Protein AF-A0A1J3D9N9-F1 (afdb_monomer)

Secondary structure (DSSP, 8-state):
-HHHHHHHHHHHHHH----HHHH--EEEEEESSSS--SGGGEEEEEE--HHHHHHHHHHHHHHGGGHHHHS-TT--TTSTT--HHHHHHHT-

Foldseek 3Di:
DVVVLVVVLVVCVVVVDDDPVQVDWDWDWDACDPPDDDPVRTDTDTHTDPSNVVNVVVVCVVCLVVCVVVPDPLPQPPHPPRDPVVNVVVVD

Organism: Noccaea caerulescens (NCBI:txid107243)

Mean predicted aligned error: 7.02 Å

Solvent-accessible surface area (backbone atoms only — not comparable to full-atom values): 5805 Å² total; per-residue (Å²): 113,69,68,60,55,53,49,53,53,50,46,32,75,71,71,70,58,78,63,70,77,50,68,53,58,50,77,44,74,43,72,75,56,86,87,71,89,52,76,86,42,43,44,82,41,79,50,59,41,70,66,46,53,52,51,52,51,53,49,51,63,68,48,54,83,49,41,78,84,78,43,60,88,88,58,26,75,98,38,89,98,43,49,73,67,57,52,60,66,72,75,109

Radius of gyration: 18.65 Å; Cα contacts (8 Å, |Δi|>4): 66; chains: 1; bounding box: 42×37×46 Å

Sequence (92 aa):
VGGQVTSEVHNFFHSGEFPEELNYTHLCLLPKITHHVEMSNLRPTSLCSVLYKIISKVLVKRIQPFLPDIVSEYQSAFVSERMISDNILIAH

Structure (mmCIF, N/CA/C/O backbone):
data_AF-A0A1J3D9N9-F1
#
_entry.id   AF-A0A1J3D9N9-F1
#
loop_
_atom_site.group_PDB
_atom_site.id
_atom_site.type_symbol
_atom_site.label_atom_id
_atom_site.label_alt_id
_atom_site.label_comp_id
_atom_site.label_asym_id
_atom_site.label_entity_id
_atom_site.label_seq_id
_atom_site.pdbx_PDB_ins_code
_atom_site.Cartn_x
_atom_site.Cartn_y
_atom_site.Cartn_z
_atom_site.occupancy
_atom_site.B_iso_or_equiv
_atom_site.auth_seq_id
_atom_site.auth_comp_id
_atom_site.auth_asym_id
_atom_site.auth_atom_id
_atom_site.pdbx_PDB_model_num
ATOM 1 N N . VAL A 1 1 ? 1.917 6.587 21.257 1.00 62.19 1 VAL A N 1
ATOM 2 C CA . VAL A 1 1 ? 1.942 6.339 19.793 1.00 62.19 1 VAL A CA 1
ATOM 3 C C . VAL A 1 1 ? 1.047 5.164 19.391 1.00 62.19 1 VAL A C 1
ATOM 5 O O . VAL A 1 1 ? 0.114 5.397 18.642 1.00 62.19 1 VAL A O 1
ATOM 8 N N . GLY A 1 2 ? 1.233 3.942 19.917 1.00 87.75 2 GLY A N 1
ATOM 9 C CA . GLY A 1 2 ? 0.424 2.773 19.507 1.00 87.75 2 GLY A CA 1
ATOM 10 C C . GLY A 1 2 ? -1.101 2.919 19.667 1.00 87.75 2 GLY A C 1
ATOM 11 O O . GLY A 1 2 ? -1.831 2.629 18.730 1.00 87.75 2 GLY A O 1
ATOM 12 N N . GLY A 1 3 ? -1.585 3.432 20.806 1.00 93.75 3 GLY A N 1
ATOM 13 C CA . GLY A 1 3 ? -3.031 3.557 21.061 1.00 93.75 3 GLY A CA 1
ATOM 14 C C . GLY A 1 3 ? -3.777 4.462 20.071 1.00 93.75 3 GLY A C 1
ATOM 15 O O . GLY A 1 3 ? -4.855 4.102 19.612 1.00 93.75 3 GLY A O 1
ATOM 16 N N . GLN A 1 4 ? -3.177 5.593 19.685 1.00 90.31 4 GLN A N 1
ATOM 17 C CA . GLN A 1 4 ? -3.751 6.497 18.680 1.00 90.31 4 GLN A CA 1
ATOM 18 C C . GLN A 1 4 ? -3.819 5.828 17.306 1.00 90.31 4 GLN A C 1
ATOM 20 O O . GLN A 1 4 ? -4.869 5.834 16.680 1.00 90.31 4 GLN A O 1
ATOM 25 N N . VAL A 1 5 ? -2.732 5.177 16.875 1.00 92.81 5 VAL A N 1
ATOM 26 C CA . VAL A 1 5 ? -2.695 4.456 15.592 1.00 92.81 5 VAL A CA 1
ATOM 27 C C . VAL A 1 5 ? -3.791 3.396 15.525 1.00 92.81 5 VAL A C 1
ATOM 29 O O . VAL A 1 5 ? -4.516 3.322 14.539 1.00 92.81 5 VAL A O 1
ATOM 32 N N . THR A 1 6 ? -3.939 2.599 16.584 1.00 94.38 6 THR A N 1
ATOM 33 C CA . THR A 1 6 ? -4.985 1.577 16.662 1.00 94.38 6 THR A CA 1
ATOM 34 C C . THR A 1 6 ? -6.380 2.196 16.599 1.00 94.38 6 THR A C 1
ATOM 36 O O . THR A 1 6 ? -7.217 1.706 15.846 1.00 94.38 6 THR A O 1
ATOM 39 N N . SER A 1 7 ? -6.621 3.288 17.332 1.00 94.19 7 SER A N 1
ATOM 40 C CA . SER A 1 7 ? -7.908 3.994 17.315 1.00 94.19 7 SER A CA 1
ATOM 41 C C . SER A 1 7 ? -8.265 4.510 15.921 1.00 94.19 7 SER A C 1
ATOM 43 O O . SER A 1 7 ? -9.372 4.263 15.461 1.00 94.19 7 SER A O 1
ATOM 45 N N . GLU A 1 8 ? -7.338 5.168 15.225 1.00 92.88 8 GLU A N 1
ATOM 46 C CA . GLU A 1 8 ? -7.577 5.699 13.874 1.00 92.88 8 GLU A CA 1
ATOM 47 C C . GLU A 1 8 ? -7.888 4.588 12.865 1.00 92.88 8 GLU A C 1
ATOM 49 O O . GLU A 1 8 ? -8.826 4.684 12.075 1.00 92.88 8 GLU A O 1
ATOM 54 N N . VAL A 1 9 ? -7.138 3.483 12.923 1.00 94.44 9 VAL A N 1
ATOM 55 C CA . VAL A 1 9 ? -7.386 2.322 12.059 1.00 94.44 9 VAL A CA 1
ATOM 56 C C . VAL A 1 9 ? -8.764 1.719 12.348 1.00 94.44 9 VAL A C 1
ATOM 58 O O . VAL A 1 9 ? -9.488 1.381 11.412 1.00 94.44 9 VAL A O 1
ATOM 61 N N . HIS A 1 10 ? -9.154 1.597 13.620 1.00 95.06 10 HIS A N 1
ATOM 62 C CA . HIS A 1 10 ? -10.491 1.123 13.986 1.00 95.06 10 HIS A CA 1
ATOM 63 C C . HIS A 1 10 ? -11.593 2.068 13.513 1.00 95.06 10 HIS A C 1
ATOM 65 O O . HIS A 1 10 ? -12.583 1.587 12.968 1.00 95.06 10 HIS A O 1
ATOM 71 N N . ASN A 1 11 ? -11.404 3.378 13.676 1.00 94.75 11 ASN A N 1
ATOM 72 C CA . ASN A 1 11 ? -12.351 4.391 13.227 1.00 94.75 11 ASN A CA 1
ATOM 73 C C . ASN A 1 11 ? -12.587 4.280 11.720 1.00 94.75 11 ASN A C 1
ATOM 75 O O . ASN A 1 11 ? -13.738 4.154 11.318 1.00 94.75 11 ASN A O 1
ATOM 79 N N . PHE A 1 12 ? -11.525 4.190 10.910 1.00 95.00 12 PHE A N 1
ATOM 80 C CA . PHE A 1 12 ? -11.644 3.972 9.463 1.00 95.00 12 PHE A CA 1
ATOM 81 C C . PHE A 1 12 ? -12.500 2.741 9.127 1.00 95.00 12 PHE A C 1
ATOM 83 O O . PHE A 1 12 ? -13.390 2.808 8.287 1.00 95.00 12 PHE A O 1
ATOM 90 N N . PHE A 1 13 ? -12.258 1.602 9.784 1.00 95.56 13 PHE A N 1
ATOM 91 C CA . PHE A 1 13 ? -13.025 0.381 9.508 1.00 95.56 13 PHE A CA 1
ATOM 92 C C . PHE A 1 13 ? -14.441 0.386 10.096 1.00 95.56 13 PHE A C 1
ATOM 94 O O . PHE A 1 13 ? -15.235 -0.477 9.723 1.00 95.56 13 PHE A O 1
ATOM 101 N N . HIS A 1 14 ? -14.748 1.308 11.009 1.00 96.25 14 HIS A N 1
ATOM 102 C CA . HIS A 1 14 ? -16.081 1.489 11.572 1.00 96.25 14 HIS A CA 1
ATOM 103 C C . HIS A 1 14 ? -16.924 2.472 10.749 1.00 96.25 14 HIS A C 1
ATOM 105 O O . HIS A 1 14 ? -18.075 2.166 10.455 1.00 96.25 14 HIS A O 1
ATOM 111 N N . SER A 1 15 ? -16.359 3.619 10.356 1.00 95.31 15 SER A N 1
ATOM 112 C CA . SER A 1 15 ? -17.055 4.651 9.573 1.00 95.31 15 SER A CA 1
ATOM 113 C C . SER A 1 15 ? -17.000 4.410 8.063 1.00 95.31 15 SER A C 1
ATOM 115 O O . SER A 1 15 ? -17.903 4.824 7.345 1.00 95.31 15 SER A O 1
ATOM 117 N N . GLY A 1 16 ? -15.947 3.753 7.567 1.00 92.69 16 GLY A N 1
ATOM 118 C CA . GLY A 1 16 ? -15.653 3.641 6.135 1.00 92.69 16 GLY A CA 1
ATOM 119 C C . GLY A 1 16 ? -15.095 4.926 5.511 1.00 92.69 16 GLY A C 1
ATOM 120 O O . GLY A 1 16 ? -14.840 4.957 4.308 1.00 92.69 16 GLY A O 1
ATOM 121 N N . GLU A 1 17 ? -14.886 5.977 6.304 1.00 92.12 17 GLU A N 1
ATOM 122 C CA . GLU A 1 17 ? -14.407 7.273 5.830 1.00 92.12 17 GLU A CA 1
ATOM 123 C C . GLU A 1 17 ? -12.883 7.334 5.880 1.00 92.12 17 GLU A C 1
ATOM 125 O O . GLU A 1 17 ? -12.275 7.117 6.930 1.00 92.12 17 GLU A O 1
ATOM 130 N N . PHE A 1 18 ? -12.257 7.647 4.743 1.00 88.94 18 PHE A N 1
ATOM 131 C CA . PHE A 1 18 ? -10.814 7.846 4.660 1.00 88.94 18 PHE A CA 1
ATOM 132 C C . PHE A 1 18 ? -10.483 9.341 4.781 1.00 88.94 18 PHE A C 1
ATOM 134 O O . PHE A 1 18 ? -10.866 10.097 3.886 1.00 88.94 18 PHE A O 1
ATOM 141 N N . PRO A 1 19 ? -9.771 9.779 5.837 1.00 86.56 19 PRO A N 1
ATOM 142 C CA . PRO A 1 19 ? -9.387 11.179 5.989 1.00 86.56 19 PRO A CA 1
ATOM 143 C C . PRO A 1 19 ? -8.553 11.665 4.799 1.00 86.56 19 PRO A C 1
ATOM 145 O O . PRO A 1 19 ? -7.615 10.983 4.369 1.00 86.56 19 PRO A O 1
ATOM 148 N N . GLU A 1 20 ? -8.870 12.851 4.279 1.00 88.62 20 GLU A N 1
ATOM 149 C CA . GLU A 1 20 ? -8.203 13.425 3.104 1.00 88.62 20 GLU A CA 1
ATOM 150 C C . GLU A 1 20 ? -6.703 13.627 3.357 1.00 88.62 20 GLU A C 1
ATOM 152 O O . GLU A 1 20 ? -5.869 13.384 2.482 1.00 88.62 20 GLU A O 1
ATOM 157 N N . GLU A 1 21 ? -6.334 13.948 4.597 1.00 88.12 21 GLU A N 1
ATOM 158 C CA . GLU A 1 21 ? -4.955 14.177 5.009 1.00 88.12 21 GLU A CA 1
ATOM 159 C C . GLU A 1 21 ? -4.086 12.927 4.867 1.00 88.12 21 GLU A C 1
ATOM 161 O O . GLU A 1 21 ? -2.890 13.011 4.578 1.00 88.12 21 GLU A O 1
ATOM 166 N N . LEU A 1 22 ? -4.679 11.744 5.046 1.00 87.31 22 LEU A N 1
ATOM 167 C CA . LEU A 1 22 ? -3.962 10.483 4.895 1.00 87.31 22 LEU A CA 1
ATOM 168 C C . LEU A 1 22 ? -3.717 10.127 3.429 1.00 87.31 22 LEU A C 1
ATOM 170 O O . LEU A 1 22 ? -2.850 9.291 3.164 1.00 87.31 22 LEU A O 1
ATOM 174 N N . ASN A 1 23 ? -4.449 10.748 2.499 1.00 87.56 23 ASN A N 1
ATOM 175 C CA . ASN A 1 23 ? -4.325 10.521 1.063 1.00 87.56 23 ASN A CA 1
ATOM 176 C C . ASN A 1 23 ? -3.187 11.343 0.429 1.00 87.56 23 ASN A C 1
ATOM 178 O O . ASN A 1 23 ? -2.730 11.026 -0.673 1.00 87.56 23 ASN A O 1
ATOM 182 N N . TYR A 1 24 ? -2.664 12.358 1.130 1.00 91.00 24 TYR A N 1
ATOM 183 C CA . TYR A 1 24 ? -1.474 13.071 0.673 1.00 91.00 24 TYR A CA 1
ATOM 184 C C . TYR A 1 24 ? -0.270 12.130 0.583 1.00 91.00 24 TYR A C 1
ATOM 186 O O . TYR A 1 24 ? 0.050 11.360 1.491 1.00 91.00 24 TYR A O 1
ATOM 194 N N . THR A 1 25 ? 0.417 12.209 -0.552 1.00 90.56 25 THR A N 1
ATOM 195 C CA . THR A 1 25 ? 1.549 11.351 -0.883 1.00 90.56 25 THR A CA 1
ATOM 196 C C . THR A 1 25 ? 2.692 12.209 -1.395 1.00 90.56 25 THR A C 1
ATOM 198 O O . THR A 1 25 ? 2.520 12.995 -2.325 1.00 90.56 25 THR A O 1
ATOM 201 N N . HIS A 1 26 ? 3.883 12.023 -0.832 1.00 92.50 26 HIS A N 1
ATOM 202 C CA . HIS A 1 26 ? 5.087 12.652 -1.363 1.00 92.50 26 HIS A CA 1
ATOM 203 C C . HIS A 1 26 ? 5.668 11.795 -2.486 1.00 92.50 26 HIS A C 1
ATOM 205 O O . HIS A 1 26 ? 5.978 10.620 -2.286 1.00 92.50 26 HIS A O 1
ATOM 211 N N . LEU A 1 27 ? 5.837 12.381 -3.669 1.00 92.69 27 LEU A N 1
ATOM 212 C CA . LEU A 1 27 ? 6.496 11.716 -4.789 1.00 92.69 27 LEU A CA 1
ATOM 213 C C . LEU A 1 27 ? 8.012 11.883 -4.671 1.00 92.69 27 LEU A C 1
ATOM 215 O O . LEU A 1 27 ? 8.533 12.995 -4.713 1.00 92.69 27 LEU A O 1
ATOM 219 N N . CYS A 1 28 ? 8.720 10.765 -4.542 1.00 93.06 28 CYS A N 1
ATOM 220 C CA . CYS A 1 28 ? 10.177 10.706 -4.561 1.00 93.06 28 CYS A CA 1
ATOM 221 C C . CYS A 1 28 ? 10.644 10.056 -5.869 1.00 93.06 28 CYS A C 1
ATOM 223 O O . CYS A 1 28 ? 10.155 8.989 -6.242 1.00 93.06 28 CYS A O 1
ATOM 225 N N . LEU A 1 29 ? 11.582 10.689 -6.575 1.00 93.19 29 LEU A N 1
ATOM 226 C CA . LEU A 1 29 ? 12.161 10.152 -7.806 1.00 93.19 29 LEU A CA 1
ATOM 227 C C . LEU A 1 29 ? 13.445 9.388 -7.477 1.00 93.19 29 LEU A C 1
ATOM 229 O O . LEU A 1 29 ? 14.432 9.983 -7.053 1.00 93.19 29 LEU A O 1
ATOM 233 N N . LEU A 1 30 ? 13.431 8.070 -7.681 1.00 93.19 30 LEU A N 1
ATOM 234 C CA . LEU A 1 30 ? 14.605 7.220 -7.484 1.00 93.19 30 LEU A CA 1
ATOM 235 C C . LEU A 1 30 ? 15.304 6.956 -8.826 1.00 93.19 30 LEU A C 1
ATOM 237 O O . LEU A 1 30 ? 14.626 6.595 -9.793 1.00 93.19 30 LEU A O 1
ATOM 241 N N . PRO A 1 31 ? 16.636 7.102 -8.919 1.00 92.44 31 PRO A N 1
ATOM 242 C CA . PRO A 1 31 ? 17.364 6.802 -10.145 1.00 92.44 31 PRO A CA 1
ATOM 243 C C . PRO A 1 31 ? 17.352 5.296 -10.436 1.00 92.44 31 PRO A C 1
ATOM 245 O O . PRO A 1 31 ? 17.608 4.483 -9.549 1.00 92.44 31 PRO A O 1
ATOM 248 N N . LYS A 1 32 ? 17.070 4.917 -11.688 1.00 91.69 32 LYS A N 1
ATOM 249 C CA . LYS A 1 32 ? 17.171 3.523 -12.162 1.00 91.69 32 LYS A CA 1
ATOM 250 C C . LYS A 1 32 ? 18.611 3.130 -12.506 1.00 91.69 32 LYS A C 1
ATOM 252 O O . LYS A 1 32 ? 18.953 1.958 -12.411 1.00 91.69 32 LYS A O 1
ATOM 257 N N . ILE A 1 33 ? 19.425 4.102 -12.923 1.00 89.62 33 ILE A N 1
ATOM 258 C CA . ILE A 1 33 ? 20.815 3.928 -13.366 1.00 89.62 33 ILE A CA 1
ATOM 259 C C . ILE A 1 33 ? 21.712 5.032 -12.786 1.00 89.62 33 ILE A C 1
ATOM 261 O O . ILE A 1 33 ? 21.232 6.107 -12.411 1.00 89.62 33 ILE A O 1
ATOM 265 N N . THR A 1 34 ? 23.018 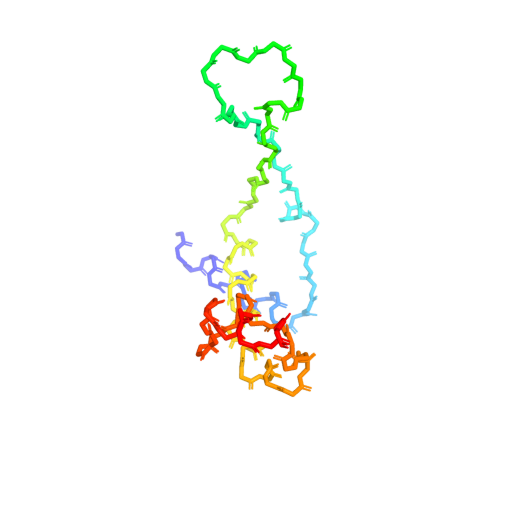4.775 -12.714 1.00 83.25 34 THR A N 1
ATOM 266 C CA . THR A 1 34 ? 24.036 5.780 -12.371 1.00 83.25 34 THR A CA 1
ATOM 267 C C . THR A 1 34 ? 24.170 6.814 -13.497 1.00 83.25 34 THR A C 1
ATOM 269 O O . THR A 1 34 ? 24.116 6.461 -14.669 1.00 83.25 34 THR A O 1
ATOM 272 N N . HIS A 1 35 ? 24.333 8.097 -13.139 1.00 77.38 35 HIS A N 1
ATOM 273 C CA . HIS A 1 35 ? 24.402 9.243 -14.069 1.00 77.38 35 HIS A CA 1
ATOM 274 C C . HIS A 1 35 ? 23.166 9.40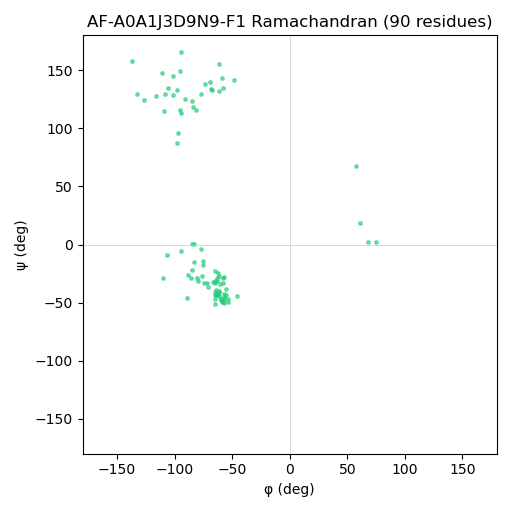0 -14.978 1.00 77.38 35 HIS A C 1
ATOM 276 O O . HIS A 1 35 ? 23.222 9.242 -16.194 1.00 77.38 35 HIS A O 1
ATOM 282 N N . HIS A 1 36 ? 22.026 9.737 -14.374 1.00 69.31 36 HIS A N 1
ATOM 283 C CA . HIS A 1 36 ? 20.781 10.006 -15.093 1.00 69.31 36 HIS A CA 1
ATOM 284 C C . HIS A 1 36 ? 20.803 11.397 -15.749 1.00 69.31 36 HIS A C 1
ATOM 286 O O . HIS A 1 36 ? 21.079 12.393 -15.086 1.00 69.31 36 HIS A O 1
ATOM 292 N N . VAL A 1 37 ? 20.471 11.467 -17.041 1.00 75.75 37 VAL A N 1
ATOM 293 C CA . VAL A 1 37 ? 20.293 12.736 -17.783 1.00 75.75 37 VAL A CA 1
ATOM 294 C C . VAL A 1 37 ? 18.821 12.969 -18.144 1.00 75.75 37 VAL A C 1
ATOM 296 O O . VAL A 1 37 ? 18.359 14.104 -18.203 1.00 75.75 37 VAL A O 1
ATOM 299 N N . GLU A 1 38 ? 18.057 11.891 -18.324 1.00 88.19 38 GLU A N 1
ATOM 300 C CA . GLU A 1 3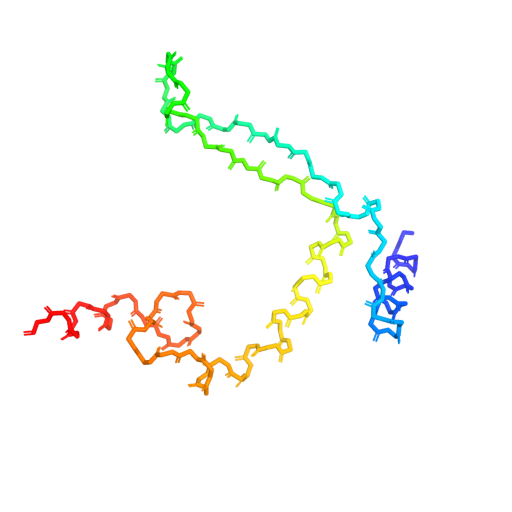8 ? 16.659 11.939 -18.765 1.00 88.19 38 GLU A CA 1
ATOM 301 C C . GLU A 1 38 ? 15.673 11.521 -17.667 1.00 88.19 38 GLU A C 1
ATOM 303 O O . GLU A 1 38 ? 15.940 10.604 -16.886 1.00 88.19 38 GLU A O 1
ATOM 308 N N . MET A 1 39 ? 14.477 12.120 -17.674 1.00 87.12 39 MET A N 1
ATOM 309 C CA . MET A 1 39 ? 13.382 11.788 -16.747 1.00 87.12 39 MET A CA 1
ATOM 310 C C . MET A 1 39 ? 12.901 10.331 -16.865 1.00 87.12 39 MET A C 1
ATOM 312 O O . MET A 1 39 ? 12.444 9.751 -15.881 1.00 87.12 39 MET A O 1
ATOM 316 N N . SER A 1 40 ? 13.048 9.711 -18.040 1.00 88.88 40 SER A N 1
ATOM 317 C CA . SER A 1 40 ? 12.761 8.289 -18.311 1.00 88.88 40 SER A CA 1
ATOM 318 C C . SER A 1 40 ? 13.555 7.332 -17.400 1.00 88.88 40 SER A C 1
ATOM 320 O O . SER A 1 40 ? 13.081 6.240 -17.047 1.00 88.88 40 SER A O 1
ATOM 322 N N . ASN A 1 41 ? 14.735 7.774 -16.954 1.00 90.69 41 ASN A N 1
ATOM 323 C CA . ASN A 1 41 ? 15.650 7.035 -16.085 1.00 90.69 41 ASN A CA 1
ATOM 324 C C . ASN A 1 41 ? 15.328 7.176 -14.592 1.00 90.69 41 ASN A C 1
ATOM 326 O O . ASN A 1 41 ? 16.009 6.576 -13.759 1.00 90.69 41 ASN A O 1
ATOM 330 N N . LEU A 1 42 ? 14.284 7.925 -14.236 1.00 92.31 42 LEU A N 1
ATOM 331 C CA . LEU A 1 42 ? 13.794 8.043 -12.869 1.00 92.31 42 LEU A CA 1
ATOM 332 C C . LEU A 1 42 ? 12.550 7.168 -12.675 1.00 92.31 42 LEU A C 1
ATOM 334 O O . LEU A 1 42 ? 11.731 6.980 -13.577 1.00 92.31 42 LEU A O 1
ATOM 338 N N . ARG A 1 43 ? 12.410 6.588 -11.485 1.00 91.88 43 ARG A N 1
ATOM 339 C CA . ARG A 1 43 ? 11.219 5.853 -11.058 1.00 91.88 43 ARG A CA 1
ATOM 340 C C . ARG A 1 43 ? 10.494 6.673 -9.988 1.00 91.88 43 ARG A C 1
ATOM 342 O O . ARG A 1 43 ? 11.047 6.831 -8.897 1.00 91.88 43 ARG A O 1
ATOM 349 N N . PRO A 1 44 ? 9.271 7.163 -10.249 1.00 93.25 44 PRO A N 1
ATOM 350 C CA . PRO A 1 44 ? 8.474 7.789 -9.207 1.00 93.25 44 PRO A CA 1
ATOM 351 C C . PRO A 1 44 ? 8.060 6.746 -8.168 1.00 93.25 44 PRO A C 1
ATOM 353 O O . PRO A 1 44 ? 7.607 5.652 -8.506 1.00 93.25 44 PRO A O 1
ATOM 356 N N . THR A 1 45 ? 8.240 7.090 -6.898 1.00 92.69 45 THR A N 1
ATOM 357 C CA . THR A 1 45 ? 7.842 6.286 -5.746 1.00 92.69 45 THR A CA 1
ATOM 358 C C . THR A 1 45 ? 6.984 7.136 -4.823 1.00 92.69 45 THR A C 1
ATOM 360 O O . THR A 1 45 ? 7.396 8.206 -4.378 1.00 92.69 45 THR A O 1
ATOM 363 N N . SER A 1 46 ? 5.788 6.638 -4.533 1.00 92.75 46 SER A N 1
ATOM 364 C CA . SER A 1 46 ? 4.818 7.265 -3.641 1.00 92.75 46 SER A CA 1
ATOM 365 C C . SER A 1 46 ? 5.141 6.965 -2.178 1.00 92.75 46 SER A C 1
ATOM 367 O O . SER A 1 46 ? 5.076 5.816 -1.738 1.00 92.75 46 SER A O 1
ATOM 369 N N . LEU A 1 47 ? 5.471 7.997 -1.406 1.00 92.94 47 LEU A N 1
ATOM 370 C CA . LEU A 1 47 ? 5.652 7.924 0.040 1.00 92.94 47 LEU A CA 1
ATOM 371 C C . LEU A 1 47 ? 4.358 8.376 0.727 1.00 92.94 47 LEU A C 1
ATOM 373 O O . LEU A 1 47 ? 4.116 9.569 0.899 1.00 92.94 47 LEU A O 1
ATOM 377 N N . CYS A 1 48 ? 3.520 7.407 1.091 1.00 93.31 48 CYS A N 1
ATOM 378 C CA . CYS A 1 48 ? 2.289 7.627 1.850 1.00 93.31 48 CYS A CA 1
ATOM 379 C C . CYS A 1 48 ? 2.494 7.434 3.361 1.00 93.31 48 CYS A C 1
ATOM 381 O O . CYS A 1 48 ? 3.496 6.856 3.808 1.00 93.31 48 CYS A O 1
ATOM 383 N N . SER A 1 49 ? 1.520 7.905 4.144 1.00 93.56 49 SER A N 1
ATOM 384 C CA . SER A 1 49 ? 1.53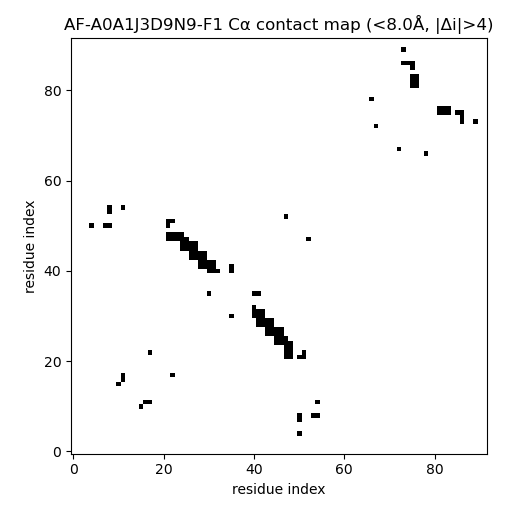9 7.825 5.605 1.00 93.56 49 SER A CA 1
ATOM 385 C C . SER A 1 49 ? 1.569 6.378 6.122 1.00 93.56 49 SER A C 1
ATOM 387 O O . SER A 1 49 ? 1.124 5.431 5.469 1.00 93.56 49 SER A O 1
ATOM 389 N N . VAL A 1 50 ? 2.088 6.188 7.340 1.00 92.50 50 VAL A N 1
ATOM 390 C CA . VAL A 1 50 ? 2.094 4.869 7.998 1.00 92.50 50 VAL A CA 1
ATOM 391 C C . VAL A 1 50 ? 0.665 4.358 8.210 1.00 92.50 50 VAL A C 1
ATOM 393 O O . VAL A 1 50 ? 0.404 3.183 7.964 1.00 92.50 50 VAL A O 1
ATOM 396 N N . LEU A 1 51 ? -0.266 5.240 8.591 1.00 93.94 51 LEU A N 1
ATOM 397 C CA . LEU A 1 51 ? -1.684 4.905 8.755 1.00 93.94 51 LEU A CA 1
ATOM 398 C C . LEU A 1 51 ? -2.302 4.394 7.450 1.00 93.94 51 LEU A C 1
ATOM 400 O O . LEU A 1 51 ? -2.911 3.324 7.457 1.00 93.94 51 LEU A O 1
ATOM 404 N N . TYR A 1 52 ? -2.054 5.081 6.328 1.00 94.62 52 TYR A N 1
ATOM 405 C CA . TYR A 1 52 ? -2.483 4.626 5.001 1.00 94.62 52 TYR A CA 1
ATOM 406 C C . TYR A 1 52 ? -1.996 3.197 4.733 1.00 94.62 52 TYR A C 1
ATOM 408 O O . TYR A 1 52 ? -2.771 2.321 4.345 1.00 94.62 52 TYR A O 1
ATOM 416 N N . LYS A 1 53 ? -0.705 2.929 4.971 1.00 94.62 53 LYS A N 1
ATOM 417 C CA . LYS A 1 53 ? -0.111 1.606 4.721 1.00 94.62 53 LYS A CA 1
ATOM 418 C C . LYS A 1 53 ? -0.713 0.519 5.607 1.00 94.62 53 LYS A C 1
ATOM 420 O O . LYS A 1 53 ? -0.921 -0.590 5.121 1.00 94.62 53 LYS A O 1
ATOM 425 N N . ILE A 1 54 ? 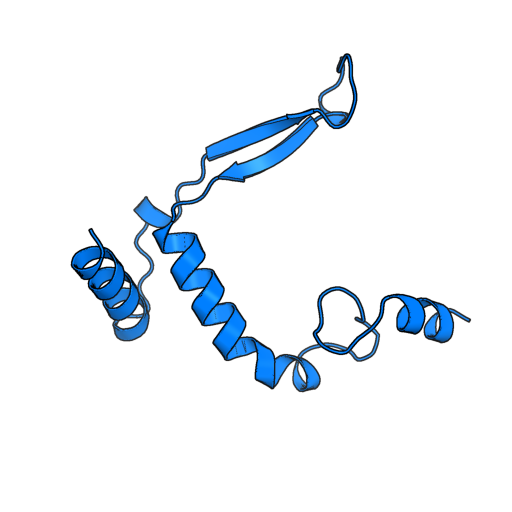-1.002 0.814 6.876 1.00 95.50 54 ILE A N 1
ATOM 426 C CA . ILE A 1 54 ? -1.639 -0.143 7.791 1.00 95.50 54 ILE A CA 1
ATOM 427 C C . ILE A 1 54 ? -3.050 -0.478 7.302 1.00 95.50 54 ILE A C 1
ATOM 429 O O . ILE A 1 54 ? -3.364 -1.656 7.133 1.00 95.50 54 ILE A O 1
ATOM 433 N N . ILE A 1 55 ? -3.868 0.537 7.013 1.00 95.25 55 ILE A N 1
ATOM 434 C CA . ILE A 1 55 ? -5.236 0.361 6.510 1.00 95.25 55 ILE A CA 1
ATOM 435 C C . ILE A 1 55 ? -5.230 -0.465 5.218 1.00 95.25 55 ILE A C 1
ATOM 437 O O . ILE A 1 55 ? -5.904 -1.494 5.132 1.00 95.25 55 ILE A O 1
ATOM 441 N N . SER A 1 56 ? -4.396 -0.077 4.248 1.00 95.38 56 SER A N 1
ATOM 442 C CA . SER A 1 56 ? -4.226 -0.799 2.984 1.00 95.38 56 SER A CA 1
ATOM 443 C C . SER A 1 56 ? -3.804 -2.255 3.212 1.00 95.38 56 SER A C 1
ATOM 445 O O . SER A 1 56 ? -4.366 -3.170 2.611 1.00 95.38 56 SER A O 1
ATOM 447 N N . LYS A 1 57 ? -2.874 -2.513 4.141 1.00 96.00 57 LYS A N 1
ATOM 448 C CA . LYS A 1 57 ? -2.424 -3.875 4.455 1.00 96.00 57 LYS A CA 1
ATOM 449 C C . LYS A 1 57 ? -3.536 -4.735 5.054 1.00 96.00 57 LYS A C 1
ATOM 451 O O . LYS A 1 57 ? -3.636 -5.912 4.701 1.00 96.00 57 LYS A O 1
ATOM 456 N N . VAL A 1 58 ? -4.357 -4.170 5.938 1.00 96.81 58 VAL A N 1
ATOM 457 C CA . VAL A 1 58 ? -5.515 -4.866 6.518 1.00 96.81 58 VAL A CA 1
ATOM 458 C C . VAL A 1 58 ? -6.550 -5.173 5.434 1.00 96.81 58 VAL A C 1
ATOM 460 O O . VAL A 1 58 ? -7.029 -6.303 5.371 1.00 96.81 58 VAL A O 1
ATOM 463 N N . LEU A 1 59 ? -6.841 -4.225 4.537 1.00 95.69 59 LEU A N 1
ATOM 464 C CA . LEU A 1 59 ? -7.738 -4.442 3.395 1.00 95.69 59 LEU A CA 1
ATOM 465 C C . LEU A 1 59 ? -7.240 -5.567 2.484 1.00 95.69 59 LEU A C 1
ATOM 467 O O . LEU A 1 59 ? -7.988 -6.501 2.208 1.00 95.69 59 LEU A O 1
ATOM 471 N N . VAL A 1 60 ? -5.962 -5.539 2.094 1.00 94.94 60 VAL A N 1
ATOM 472 C CA . VAL A 1 60 ? -5.345 -6.608 1.291 1.00 94.94 60 VAL A CA 1
ATOM 473 C C . VAL A 1 60 ? -5.516 -7.960 1.975 1.00 94.94 60 VAL A C 1
ATOM 475 O O . VAL A 1 60 ? -5.886 -8.930 1.323 1.00 94.94 60 VAL A O 1
ATOM 478 N N . LYS A 1 61 ? -5.302 -8.037 3.293 1.00 95.50 61 LYS A N 1
ATOM 479 C CA . LYS A 1 61 ? -5.483 -9.285 4.044 1.00 95.50 61 LYS A CA 1
ATOM 480 C C . LYS A 1 61 ? -6.930 -9.773 4.079 1.00 95.50 61 LYS A C 1
ATOM 482 O O . LYS A 1 61 ? -7.134 -10.981 4.072 1.00 95.50 61 LYS A O 1
ATOM 487 N N . ARG A 1 62 ? -7.911 -8.869 4.083 1.00 95.81 62 ARG A N 1
ATOM 488 C CA . ARG A 1 62 ? -9.339 -9.218 4.007 1.00 95.81 62 ARG A CA 1
ATOM 489 C C . ARG A 1 62 ? -9.767 -9.654 2.605 1.00 95.81 62 ARG A C 1
ATOM 491 O O . ARG A 1 62 ? -10.624 -10.517 2.500 1.00 95.81 62 ARG A O 1
ATOM 498 N N . ILE A 1 63 ? -9.172 -9.088 1.553 1.00 94.31 63 ILE A N 1
ATOM 499 C CA . ILE A 1 63 ? -9.476 -9.430 0.152 1.00 94.31 63 ILE A CA 1
ATOM 500 C C . ILE A 1 63 ? -8.766 -10.720 -0.278 1.00 94.31 63 ILE A C 1
ATOM 502 O O . ILE A 1 63 ? -9.304 -11.473 -1.081 1.00 94.31 63 ILE A O 1
ATOM 506 N N . GLN A 1 64 ? -7.579 -10.998 0.272 1.00 92.19 64 GLN A N 1
ATOM 507 C CA . GLN A 1 64 ? -6.724 -12.125 -0.117 1.00 92.19 64 GLN A CA 1
ATOM 508 C C . GLN A 1 64 ? -7.460 -13.479 -0.262 1.00 92.19 64 GLN A C 1
ATOM 510 O O . GLN A 1 64 ? -7.215 -14.143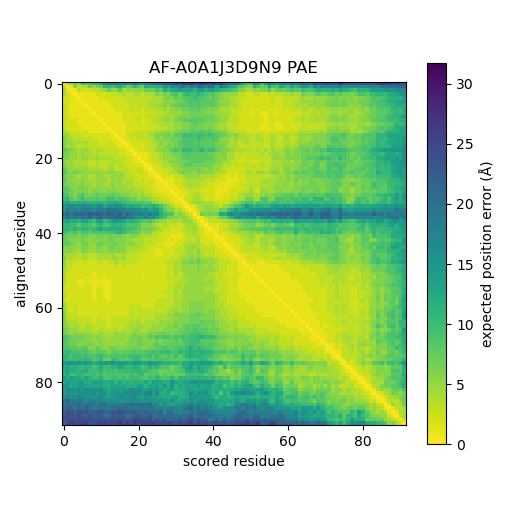 -1.268 1.00 92.19 64 GLN A O 1
ATOM 515 N N . PRO A 1 65 ? -8.361 -13.894 0.653 1.00 92.19 65 PRO A N 1
ATOM 516 C CA . PRO A 1 65 ? -9.086 -15.164 0.533 1.00 92.19 65 PRO A CA 1
ATOM 517 C C . PRO A 1 65 ? -10.033 -15.251 -0.671 1.00 92.19 65 PRO A C 1
ATOM 519 O O . PRO A 1 65 ? -10.343 -16.349 -1.106 1.00 92.19 65 PRO A O 1
ATOM 522 N N . PHE A 1 66 ? -10.477 -14.112 -1.208 1.00 92.06 66 PHE A N 1
ATOM 523 C CA . PHE A 1 66 ? -11.417 -14.032 -2.331 1.00 92.06 66 PHE A CA 1
ATOM 524 C C . PHE A 1 66 ? -10.715 -13.893 -3.687 1.00 92.06 66 PHE A C 1
ATOM 526 O O . PHE A 1 66 ? -11.371 -13.910 -4.724 1.00 92.06 66 PHE A O 1
ATOM 533 N N . LEU A 1 67 ? -9.383 -13.743 -3.704 1.00 91.00 67 LEU A N 1
ATOM 534 C CA . LEU A 1 67 ? -8.610 -13.613 -4.943 1.00 91.00 67 LEU A CA 1
ATOM 535 C C . LEU A 1 67 ? -8.824 -14.765 -5.941 1.00 91.00 67 LEU A C 1
ATOM 537 O O . LEU A 1 67 ? -8.894 -14.450 -7.127 1.00 91.00 67 LEU A O 1
ATOM 541 N N . PRO A 1 68 ? -8.954 -16.046 -5.532 1.00 87.88 68 PRO A N 1
ATOM 542 C CA . PRO A 1 68 ? -9.215 -17.137 -6.474 1.00 87.88 68 PRO A CA 1
ATOM 543 C C . PRO A 1 68 ? -10.496 -16.950 -7.295 1.00 87.88 68 PRO A C 1
ATOM 545 O O . PRO A 1 68 ? -10.516 -17.327 -8.461 1.00 87.88 68 PRO A O 1
ATOM 548 N N . ASP A 1 69 ? -11.523 -16.326 -6.712 1.00 90.25 69 ASP A N 1
ATOM 549 C CA . ASP A 1 69 ? -12.835 -16.161 -7.347 1.00 90.25 69 ASP A CA 1
ATOM 550 C C . ASP A 1 69 ? -12.929 -14.880 -8.193 1.00 90.25 69 ASP A C 1
ATOM 552 O O . ASP A 1 69 ? -13.723 -14.804 -9.130 1.00 90.25 69 ASP A O 1
ATOM 556 N N . ILE A 1 70 ? -12.140 -13.849 -7.861 1.00 91.69 70 ILE A N 1
ATOM 557 C CA .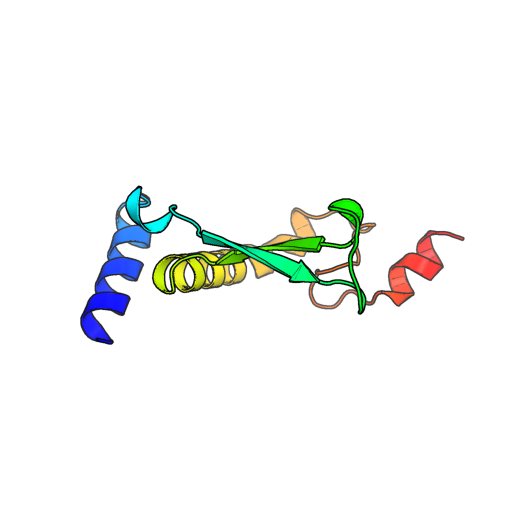 ILE A 1 70 ? -12.230 -12.518 -8.496 1.00 91.69 70 ILE A CA 1
ATOM 558 C C . ILE A 1 70 ? -11.072 -12.208 -9.455 1.00 91.69 70 ILE A C 1
ATOM 560 O O . ILE A 1 70 ? -11.109 -11.190 -10.147 1.00 91.69 70 ILE A O 1
ATOM 564 N N . VAL A 1 71 ? -10.033 -13.048 -9.495 1.00 89.75 71 VAL A N 1
ATOM 565 C CA . VAL A 1 71 ? -8.860 -12.878 -10.362 1.00 89.75 71 VAL A CA 1
ATOM 566 C C . VAL A 1 71 ? -8.768 -14.031 -11.356 1.00 89.75 71 VAL A C 1
ATOM 568 O O . VAL A 1 71 ? -8.722 -15.196 -10.970 1.00 89.75 71 VAL A O 1
ATOM 571 N N . SER A 1 72 ? -8.652 -13.684 -12.641 1.00 86.69 72 SER A N 1
ATOM 572 C CA . SER A 1 72 ? -8.469 -14.635 -13.744 1.00 86.69 72 SER A CA 1
ATOM 573 C C . SER A 1 72 ? -7.366 -15.656 -13.458 1.00 86.69 72 SER A C 1
ATOM 575 O O . SER A 1 72 ? -6.308 -15.311 -12.924 1.00 86.69 72 SER A O 1
ATOM 577 N N . GLU A 1 73 ? -7.580 -16.906 -13.862 1.00 82.06 73 GLU A N 1
ATOM 578 C CA . GLU A 1 73 ? -6.58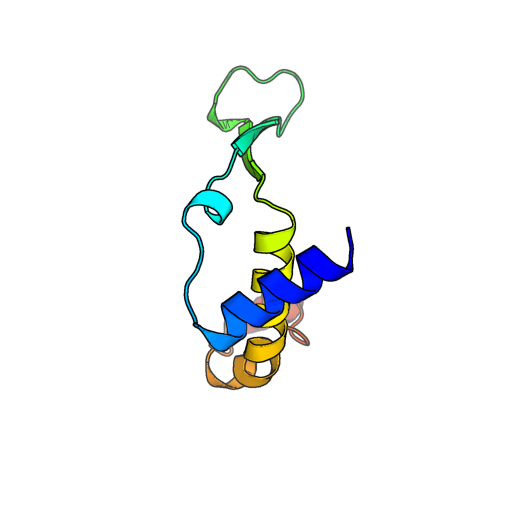7 -17.984 -13.771 1.00 82.06 73 GLU A CA 1
ATOM 579 C C . GLU A 1 73 ? -5.291 -17.641 -14.524 1.00 82.06 73 GLU A C 1
ATOM 581 O O . GLU A 1 73 ? -4.202 -18.008 -14.091 1.00 82.06 73 GLU A O 1
ATOM 586 N N . TYR A 1 74 ? -5.388 -16.828 -15.581 1.00 82.56 74 TYR A N 1
ATOM 587 C CA . TYR A 1 74 ? -4.249 -16.382 -16.390 1.00 82.56 74 TYR A CA 1
ATOM 588 C C . TYR A 1 74 ? -3.409 -15.270 -15.736 1.00 82.56 74 TYR A C 1
ATOM 590 O O . TYR A 1 74 ? -2.392 -14.849 -16.286 1.00 82.56 74 TYR A O 1
ATOM 598 N N . GLN A 1 75 ? -3.808 -14.766 -14.564 1.00 81.50 75 GLN A N 1
ATOM 599 C CA . GLN A 1 75 ? -3.029 -13.795 -13.798 1.00 81.50 75 GLN A CA 1
ATOM 600 C C . GLN A 1 75 ? -2.240 -14.510 -12.693 1.00 81.50 75 GLN A C 1
ATOM 602 O O . GLN A 1 75 ? -2.699 -14.620 -11.556 1.00 81.50 75 GLN A O 1
ATOM 607 N N . SER A 1 76 ? -1.035 -14.996 -13.001 1.00 76.62 76 SER A N 1
ATOM 608 C CA . SER A 1 76 ? -0.192 -15.662 -11.986 1.00 76.62 76 SER A CA 1
ATOM 609 C C . SER A 1 76 ? 0.663 -14.705 -11.147 1.00 76.62 76 SER A C 1
ATOM 611 O O . SER A 1 76 ? 1.062 -15.040 -10.035 1.00 76.62 76 SER A O 1
ATOM 613 N N . ALA A 1 77 ? 0.945 -13.493 -11.632 1.00 79.19 77 ALA A N 1
ATOM 614 C CA . ALA A 1 77 ? 1.785 -12.553 -10.899 1.00 79.19 77 ALA A CA 1
ATOM 615 C C . ALA A 1 77 ? 1.042 -11.952 -9.694 1.00 79.19 77 ALA A C 1
ATOM 617 O O . ALA A 1 77 ? -0.115 -11.545 -9.799 1.00 79.19 77 ALA A O 1
ATOM 618 N N . PHE A 1 78 ? 1.747 -11.829 -8.564 1.00 76.75 78 PHE A N 1
ATOM 619 C CA . PHE A 1 78 ? 1.267 -11.188 -7.330 1.00 76.75 78 PHE A CA 1
ATOM 620 C C . PHE A 1 78 ? 0.032 -11.838 -6.678 1.00 76.75 78 PHE A C 1
ATOM 622 O O . PHE A 1 78 ? -0.601 -11.220 -5.820 1.00 76.75 78 PHE A O 1
ATOM 629 N N . VAL A 1 79 ? -0.280 -13.090 -7.024 1.00 82.94 79 VAL A N 1
ATOM 630 C CA . VAL A 1 79 ? -1.292 -13.912 -6.350 1.00 82.94 79 VAL A CA 1
ATOM 631 C C . VAL A 1 79 ? -0.575 -14.966 -5.512 1.00 82.94 79 VAL A C 1
ATOM 633 O O . VAL A 1 79 ? 0.393 -15.577 -5.959 1.00 82.94 79 VAL A O 1
ATOM 636 N N . SER A 1 80 ? -1.018 -15.153 -4.268 1.00 79.94 80 SER A N 1
ATOM 637 C CA . SER A 1 80 ? -0.462 -16.196 -3.398 1.00 79.94 80 SER A CA 1
ATOM 638 C C . SER A 1 80 ? -0.633 -17.565 -4.052 1.00 79.94 80 SER A C 1
ATOM 640 O O . SER A 1 80 ? -1.656 -17.806 -4.680 1.00 79.94 80 SER A O 1
ATOM 642 N N . GLU A 1 81 ? 0.350 -18.448 -3.879 1.00 79.19 81 GLU A N 1
ATOM 643 C CA . GLU A 1 81 ? 0.337 -19.827 -4.405 1.00 79.19 81 GLU A CA 1
ATOM 644 C C . GLU A 1 81 ? 0.410 -19.958 -5.937 1.00 79.19 81 GLU A C 1
ATOM 646 O O . GLU A 1 81 ? 0.453 -21.076 -6.436 1.00 79.19 81 GLU A O 1
ATOM 651 N N . ARG A 1 82 ? 0.515 -18.849 -6.684 1.00 81.31 82 ARG A N 1
ATOM 652 C CA . ARG A 1 82 ? 0.808 -18.869 -8.124 1.00 81.31 82 ARG A CA 1
ATOM 653 C C . ARG A 1 82 ? 2.276 -18.531 -8.360 1.00 81.31 82 ARG A C 1
ATOM 655 O O . ARG A 1 82 ? 2.792 -17.542 -7.832 1.00 81.31 82 ARG A O 1
ATOM 662 N N . MET A 1 83 ? 2.969 -19.364 -9.128 1.00 77.56 83 MET A N 1
ATOM 663 C CA . MET A 1 83 ? 4.373 -19.152 -9.461 1.00 77.56 83 MET A CA 1
ATOM 664 C C . MET A 1 83 ? 4.502 -18.446 -10.808 1.00 77.56 83 MET A C 1
ATOM 666 O O . MET A 1 83 ? 3.709 -18.643 -11.722 1.00 77.56 83 MET A O 1
ATOM 670 N N . ILE A 1 84 ? 5.564 -17.651 -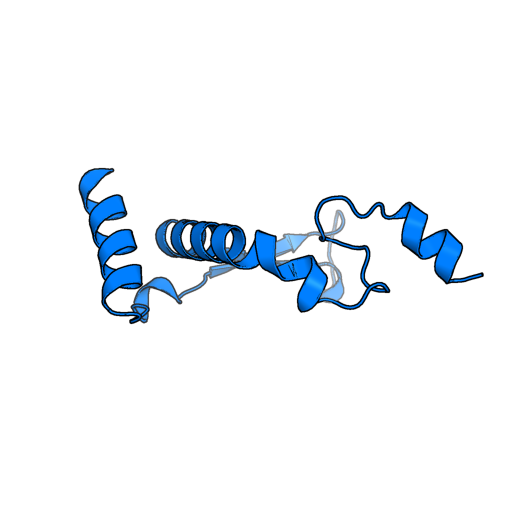10.975 1.00 76.62 84 ILE A N 1
ATOM 671 C CA . ILE A 1 84 ? 5.832 -16.983 -12.260 1.00 76.62 84 ILE A CA 1
ATOM 672 C C . ILE A 1 84 ? 6.074 -17.985 -13.402 1.00 76.62 84 ILE A C 1
ATOM 674 O O . ILE A 1 84 ? 5.847 -17.664 -14.564 1.00 76.62 84 ILE A O 1
ATOM 678 N N . SER A 1 85 ? 6.505 -19.206 -13.068 1.00 75.62 85 SER A N 1
ATOM 679 C CA . SER A 1 85 ? 6.650 -20.324 -14.003 1.00 75.62 85 SER A CA 1
ATOM 680 C C . SER A 1 85 ? 5.323 -20.770 -14.612 1.00 75.62 85 SER A C 1
ATOM 682 O O . SER A 1 85 ? 5.317 -21.217 -15.755 1.00 75.62 85 SER A O 1
ATOM 684 N N . ASP A 1 86 ? 4.206 -20.600 -13.902 1.00 68.00 86 ASP A N 1
ATOM 685 C CA . ASP A 1 86 ? 2.885 -21.023 -14.378 1.00 68.00 86 ASP A CA 1
ATOM 686 C C . ASP A 1 86 ? 2.461 -20.194 -15.603 1.00 68.00 86 ASP A C 1
ATOM 688 O O . ASP A 1 86 ? 1.858 -20.719 -16.535 1.00 68.00 86 ASP A O 1
ATOM 692 N N . ASN A 1 87 ? 2.881 -18.922 -15.681 1.00 62.25 87 ASN A N 1
ATOM 693 C CA . ASN A 1 87 ? 2.675 -18.090 -16.875 1.00 62.25 87 ASN A CA 1
ATOM 694 C C . ASN A 1 87 ? 3.427 -18.594 -18.111 1.00 62.25 87 ASN A C 1
ATOM 696 O O . ASN A 1 87 ? 2.965 -18.368 -19.225 1.00 62.25 87 ASN A O 1
ATOM 700 N N . ILE A 1 88 ? 4.593 -19.224 -17.938 1.00 64.69 88 ILE A N 1
ATOM 701 C CA . ILE A 1 88 ? 5.406 -19.704 -19.068 1.00 64.69 88 ILE A CA 1
ATOM 702 C C . ILE A 1 88 ? 4.721 -20.907 -19.727 1.00 64.69 88 ILE A C 1
ATOM 704 O O . ILE A 1 88 ? 4.746 -21.030 -20.946 1.00 64.69 88 ILE A O 1
ATOM 708 N N . LEU A 1 89 ? 4.077 -21.761 -18.924 1.00 61.66 89 LEU A N 1
ATOM 709 C CA . LEU A 1 89 ? 3.349 -22.944 -19.392 1.00 61.66 89 LEU A CA 1
ATOM 710 C C . LEU A 1 89 ? 2.045 -22.597 -20.122 1.00 61.66 89 LEU A C 1
ATOM 712 O O . LEU A 1 89 ? 1.676 -23.304 -21.046 1.00 61.66 89 LEU A O 1
ATOM 716 N N . ILE A 1 90 ? 1.364 -21.520 -19.723 1.00 61.16 90 ILE A N 1
ATOM 717 C CA . ILE A 1 90 ? 0.111 -21.062 -20.351 1.00 61.16 90 ILE A CA 1
ATOM 718 C C . ILE A 1 90 ? 0.363 -20.346 -21.692 1.00 61.16 90 ILE A C 1
ATOM 720 O O . ILE A 1 90 ? -0.511 -20.313 -22.552 1.00 61.16 90 ILE A O 1
ATOM 724 N N . ALA A 1 91 ? 1.540 -19.740 -21.871 1.00 61.16 91 ALA A N 1
ATOM 725 C CA . ALA A 1 91 ? 1.878 -18.960 -23.065 1.00 61.16 91 ALA A CA 1
ATOM 726 C C . ALA A 1 91 ? 2.375 -19.802 -24.262 1.00 61.16 91 ALA A C 1
ATOM 728 O O . ALA A 1 91 ? 2.712 -19.224 -25.299 1.00 61.16 91 ALA A O 1
ATOM 729 N N . HIS A 1 92 ? 2.437 -21.130 -24.121 1.00 51.56 92 HIS A N 1
ATOM 730 C CA . HIS A 1 92 ? 2.850 -22.091 -25.148 1.00 51.56 92 HIS A CA 1
ATOM 731 C C . HIS A 1 92 ? 1.693 -23.000 -25.562 1.00 51.56 92 HIS A C 1
ATOM 733 O O . HIS A 1 92 ? 1.672 -23.366 -26.759 1.00 51.56 92 HIS A O 1
#

InterPro domains:
  IPR052343 Diverse Retrotransposon and Effector-Associated Protein [PTHR46890] (14-92)

Nearest PDB structures (foldseek):
  8gh6-assembly1_A  TM=7.913E-01  e=9.294E-03  Bombyx mori
  8ibz-assembly1_C  TM=7.590E-01  e=1.681E-02  Bombyx mori
  8ibx-assembly1_C  TM=8.013E-01  e=2.050E-01  Bombyx mori
  7oyb-assembly1_V2  TM=2.942E-01  e=1.922E+00  Danio rerio
  6zxd-assembly1_V  TM=3.500E-01  e=4.234E+00  Homo sapiens

pLDDT: mean 87.14, std 9.94, range [51.56, 96.81]